Protein AF-A0AA38N1Z7-F1 (afdb_monomer_lite)

pLDDT: mean 72.63, std 15.83, range [33.62, 89.69]

Radius of gyration: 18.54 Å; chains: 1; bounding box: 32×26×54 Å

Organism: NCBI:txid2804957

Secondary structure (DSSP, 8-state):
----TT-S--B--STT--PBPPHHHHHHHH-SS-HHHHHHHHHHHHHHHHHHHHH-TTEEE-SSTT---EEE-GGG-SHHHHTT-------TTS---------

Foldseek 3Di:
DPPCPLALWDFDPDPPGRDTDDPVNLDVVLDDPDPVSVVVNVSSVLSVVVVVQVPALQKDADPDPPGRDIFGHPQRSDPVSVVPDDDPTDDPVDPPPDPDPDD

Sequence (103 aa):
KIRDEGGYCIRCMTEGCAIVAPDDFIHSVLGDDGKETTIALIRFQELVVDGFIASSSKLKFCPYPGCTNTISCPSAASHFVLSTLVPIASCGARGVLGSGSNK

Structure (mmCIF, N/CA/C/O backbone):
data_AF-A0AA38N1Z7-F1
#
_entry.id   AF-A0AA38N1Z7-F1
#
loop_
_atom_site.group_PDB
_atom_site.id
_atom_site.type_symbol
_atom_site.label_atom_id
_atom_site.label_alt_id
_atom_site.label_comp_id
_atom_site.label_asym_id
_atom_site.label_entity_id
_atom_site.label_seq_id
_atom_site.pdbx_PDB_ins_code
_atom_site.Cartn_x
_atom_site.Cartn_y
_atom_site.Cartn_z
_atom_site.occupancy
_atom_site.B_iso_or_equiv
_atom_site.auth_seq_id
_atom_site.auth_comp_id
_atom_site.auth_asym_id
_atom_site.auth_atom_id
_atom_site.pdbx_PDB_model_num
ATOM 1 N N . LYS A 1 1 ? -14.676 7.740 -15.978 1.00 35.84 1 LYS A N 1
ATOM 2 C CA . LYS A 1 1 ? -14.716 8.265 -14.589 1.00 35.84 1 LYS A CA 1
ATOM 3 C C . LYS A 1 1 ? -13.793 7.392 -13.747 1.00 35.84 1 LYS A C 1
ATOM 5 O O . LYS A 1 1 ? -14.229 6.347 -13.287 1.00 35.84 1 LYS A O 1
ATOM 10 N N . ILE A 1 2 ? -12.515 7.752 -13.652 1.00 35.84 2 ILE A N 1
ATOM 11 C CA . ILE A 1 2 ? -11.548 7.045 -12.802 1.00 35.84 2 ILE A CA 1
ATOM 12 C C . ILE A 1 2 ? -11.915 7.453 -11.368 1.00 35.84 2 ILE A C 1
ATOM 14 O O . ILE A 1 2 ? -11.860 8.632 -11.042 1.00 35.84 2 ILE A O 1
ATOM 18 N N . ARG A 1 3 ? -12.489 6.533 -10.579 1.00 43.16 3 ARG A N 1
ATOM 19 C CA . ARG A 1 3 ? -12.988 6.814 -9.211 1.00 43.16 3 ARG A CA 1
ATOM 20 C C . ARG A 1 3 ? -12.009 6.385 -8.113 1.00 43.16 3 ARG A C 1
ATOM 22 O O . ARG A 1 3 ? -12.270 6.692 -6.961 1.00 43.16 3 ARG A O 1
ATOM 29 N N . ASP A 1 4 ? -10.923 5.711 -8.482 1.00 50.34 4 ASP A N 1
ATOM 30 C CA . ASP A 1 4 ? -9.956 5.075 -7.576 1.00 50.34 4 ASP A CA 1
ATOM 31 C C . ASP A 1 4 ? -8.531 5.583 -7.859 1.00 50.34 4 ASP A C 1
ATOM 33 O O . ASP A 1 4 ? -7.596 4.804 -8.043 1.00 50.34 4 ASP A O 1
ATOM 37 N N . GLU A 1 5 ? -8.345 6.901 -7.962 1.00 48.78 5 GLU A N 1
ATOM 38 C CA . GLU A 1 5 ? -6.991 7.463 -7.934 1.00 48.78 5 GLU A CA 1
ATOM 39 C C . GLU A 1 5 ? -6.403 7.201 -6.536 1.00 48.78 5 GLU A C 1
ATOM 41 O O . GLU A 1 5 ? -6.827 7.807 -5.554 1.00 48.78 5 GLU A O 1
ATOM 46 N N . GLY A 1 6 ? -5.481 6.233 -6.440 1.00 57.56 6 GLY A N 1
ATOM 4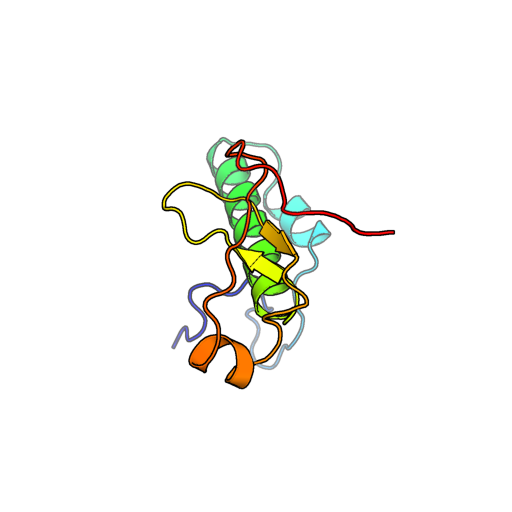7 C CA . GLY A 1 6 ? -4.796 5.855 -5.194 1.00 57.56 6 GLY A CA 1
ATOM 48 C C . GLY A 1 6 ? -5.060 4.436 -4.672 1.00 57.56 6 GLY A C 1
ATOM 49 O O . GLY A 1 6 ? -4.641 4.122 -3.562 1.00 57.56 6 GLY A O 1
ATOM 50 N N . GLY A 1 7 ? -5.744 3.569 -5.427 1.00 67.56 7 GLY A N 1
ATOM 51 C CA . GLY A 1 7 ? -5.911 2.162 -5.045 1.00 67.56 7 GLY A CA 1
ATOM 52 C C . GLY A 1 7 ? -4.634 1.329 -5.234 1.00 67.56 7 GLY A C 1
ATOM 53 O O . GLY A 1 7 ? -3.931 1.491 -6.226 1.00 67.56 7 GLY A O 1
ATOM 54 N N . TYR A 1 8 ? -4.371 0.390 -4.318 1.00 79.00 8 TYR A N 1
ATOM 55 C CA . TYR A 1 8 ? -3.290 -0.602 -4.449 1.00 79.00 8 TYR A CA 1
ATOM 56 C C . TYR A 1 8 ? -3.626 -1.745 -5.425 1.00 79.00 8 TYR A C 1
ATOM 58 O O . TYR A 1 8 ? -2.755 -2.524 -5.791 1.00 79.00 8 TYR A O 1
ATOM 66 N N . CYS A 1 9 ? -4.886 -1.858 -5.861 1.00 82.69 9 CYS A N 1
ATOM 67 C CA . CYS A 1 9 ? -5.340 -2.908 -6.773 1.00 82.69 9 CYS A CA 1
ATOM 68 C C . CYS A 1 9 ? -5.394 -2.413 -8.220 1.00 82.69 9 CYS A C 1
ATOM 70 O O . CYS A 1 9 ? -6.171 -1.511 -8.543 1.00 82.69 9 CYS A O 1
ATOM 72 N N . ILE A 1 10 ? -4.679 -3.092 -9.117 1.00 86.50 10 ILE A N 1
ATOM 73 C CA . ILE A 1 10 ? -4.789 -2.882 -10.564 1.00 86.50 10 ILE A CA 1
ATOM 74 C C . ILE A 1 10 ? -5.801 -3.891 -11.119 1.00 86.50 10 ILE A C 1
ATOM 76 O O . ILE A 1 10 ? -5.564 -5.097 -11.108 1.00 86.50 10 ILE A O 1
ATOM 80 N N . ARG A 1 11 ? -6.959 -3.408 -11.582 1.00 87.38 11 ARG A N 1
ATOM 81 C CA . ARG A 1 11 ? -7.995 -4.247 -12.211 1.00 87.38 11 ARG A CA 1
ATOM 82 C C . ARG A 1 11 ? -7.802 -4.316 -13.721 1.00 87.38 11 ARG A C 1
ATOM 84 O O . ARG A 1 11 ? -7.333 -3.360 -14.336 1.00 87.38 11 ARG A O 1
ATOM 91 N N . CYS A 1 12 ? -8.212 -5.433 -14.316 1.00 86.44 12 CYS A N 1
ATOM 92 C CA . CYS A 1 12 ? -8.268 -5.583 -15.764 1.00 86.44 12 CYS A CA 1
ATOM 93 C C . CYS A 1 12 ? -9.100 -4.450 -16.386 1.00 86.44 12 CYS A C 1
ATOM 95 O O . CYS A 1 12 ? -10.193 -4.139 -15.918 1.00 86.44 12 CYS A O 1
ATOM 97 N N . MET A 1 13 ? -8.585 -3.847 -17.458 1.00 86.88 13 MET A N 1
ATOM 98 C CA . MET A 1 13 ? -9.242 -2.727 -18.141 1.00 86.88 13 MET A CA 1
ATOM 99 C C . MET A 1 13 ? -10.350 -3.168 -19.113 1.00 86.88 13 MET A C 1
ATOM 101 O O . MET A 1 13 ? -11.006 -2.322 -19.714 1.00 86.88 13 MET A O 1
ATOM 105 N N . THR A 1 14 ? -10.564 -4.478 -19.281 1.00 88.12 14 THR A N 1
ATOM 106 C CA . THR A 1 14 ? -11.629 -5.016 -20.142 1.00 88.12 14 THR A CA 1
ATOM 107 C C . THR A 1 14 ? -12.989 -4.854 -19.465 1.00 88.12 14 THR A C 1
ATOM 109 O O . THR A 1 14 ? -13.138 -5.143 -18.276 1.00 88.12 14 THR A O 1
ATOM 112 N N . GLU A 1 15 ? -13.997 -4.419 -20.221 1.00 87.81 15 GLU A N 1
ATOM 113 C CA . GLU A 1 15 ? -15.358 -4.244 -19.712 1.00 87.81 15 GLU A CA 1
ATOM 114 C C . GLU A 1 15 ? -15.923 -5.563 -19.156 1.00 87.81 15 GLU A C 1
ATOM 116 O O . GLU A 1 15 ? -15.809 -6.620 -19.772 1.00 87.81 15 GLU A O 1
ATOM 121 N N . GLY A 1 16 ? -16.503 -5.511 -17.954 1.00 85.00 16 GLY A N 1
ATOM 122 C CA . GLY A 1 16 ? -17.063 -6.687 -17.279 1.00 85.00 16 GLY A CA 1
ATOM 123 C C . GLY A 1 16 ? -16.033 -7.637 -16.653 1.00 85.00 16 GLY A C 1
ATOM 124 O O . GLY A 1 16 ? -16.425 -8.621 -16.028 1.00 85.00 16 GLY A O 1
ATOM 125 N N . CYS A 1 17 ? -14.731 -7.352 -16.760 1.00 85.81 17 CYS A N 1
ATOM 126 C CA . CYS A 1 17 ? -13.689 -8.169 -16.148 1.00 85.81 17 CYS A CA 1
ATOM 127 C C . CYS A 1 17 ? -13.375 -7.698 -14.717 1.00 85.81 17 CYS A C 1
ATOM 129 O O . CYS A 1 17 ? -12.975 -6.557 -14.497 1.00 85.81 17 CYS A O 1
ATOM 131 N N . ALA A 1 18 ? -13.524 -8.591 -13.734 1.00 85.81 18 ALA A N 1
ATOM 132 C CA . ALA A 1 18 ? -13.222 -8.322 -12.321 1.00 85.81 18 ALA A CA 1
ATOM 133 C C . ALA A 1 18 ? -11.847 -8.858 -11.874 1.00 85.81 18 ALA A C 1
ATOM 135 O O . ALA A 1 18 ? -11.560 -8.905 -10.679 1.00 85.81 18 ALA A O 1
ATOM 136 N N . ILE A 1 19 ? -11.004 -9.285 -12.820 1.00 89.12 19 ILE A N 1
ATOM 137 C CA . ILE A 1 19 ? -9.683 -9.847 -12.519 1.00 89.12 19 ILE A CA 1
ATOM 138 C C . ILE A 1 19 ? -8.764 -8.741 -11.995 1.00 89.12 19 ILE A C 1
ATOM 140 O O . ILE A 1 19 ? -8.665 -7.664 -12.589 1.00 89.12 19 ILE A O 1
ATOM 144 N N . VAL A 1 20 ? -8.083 -9.029 -10.888 1.00 89.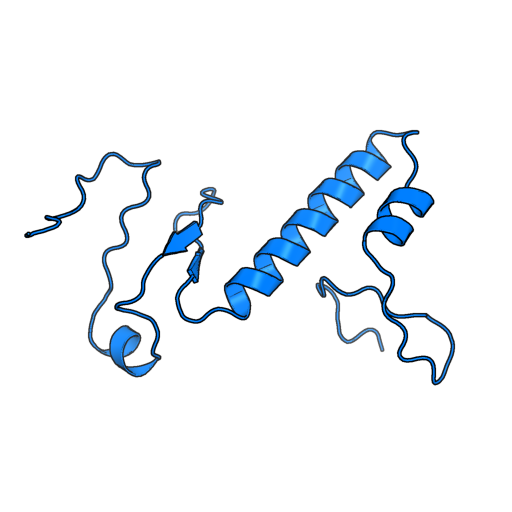38 20 VAL A N 1
ATOM 145 C CA . VAL A 1 20 ? -7.034 -8.184 -10.311 1.00 89.38 20 VAL A CA 1
ATOM 146 C C . VAL A 1 20 ? -5.683 -8.725 -10.764 1.00 89.38 20 VAL A C 1
ATOM 148 O O . VAL A 1 20 ? -5.463 -9.935 -10.749 1.00 89.38 20 VAL A O 1
ATOM 151 N N . ALA A 1 21 ? -4.799 -7.830 -11.194 1.00 88.75 21 ALA A N 1
ATOM 152 C CA . ALA A 1 21 ? -3.434 -8.169 -11.553 1.00 88.75 21 ALA A CA 1
ATOM 153 C C . ALA A 1 21 ? -2.670 -8.649 -10.304 1.00 88.75 21 ALA A C 1
ATOM 155 O O . ALA A 1 21 ? -2.625 -7.904 -9.323 1.00 88.75 21 ALA A O 1
ATOM 156 N N . PRO A 1 22 ? -2.089 -9.862 -10.317 1.00 89.69 22 PRO A N 1
ATOM 157 C CA . PRO A 1 22 ? -1.254 -10.326 -9.217 1.00 89.69 22 PRO A CA 1
ATOM 158 C C . PRO A 1 22 ? 0.082 -9.576 -9.193 1.00 89.69 22 PRO A C 1
ATOM 160 O O . PRO A 1 22 ? 0.557 -9.110 -10.230 1.00 89.69 22 PRO A O 1
ATOM 163 N N . ASP A 1 23 ? 0.714 -9.519 -8.025 1.00 87.62 23 ASP A N 1
ATOM 164 C CA . ASP A 1 23 ? 1.988 -8.821 -7.822 1.00 87.62 23 ASP A CA 1
ATOM 165 C C . ASP A 1 23 ? 3.068 -9.319 -8.794 1.00 87.62 23 ASP A C 1
ATOM 167 O O . ASP A 1 23 ? 3.723 -8.514 -9.453 1.00 87.62 23 ASP A O 1
ATOM 171 N N . ASP A 1 24 ? 3.179 -10.638 -8.991 1.00 89.12 24 ASP A N 1
ATOM 172 C CA . ASP A 1 24 ? 4.131 -11.239 -9.937 1.00 89.12 24 ASP A CA 1
ATOM 173 C C . ASP A 1 24 ? 3.944 -10.717 -11.370 1.00 89.12 24 ASP A C 1
ATOM 175 O O . ASP A 1 24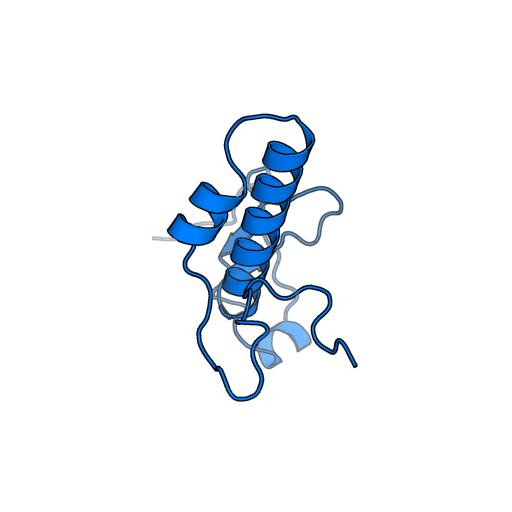 ? 4.915 -10.480 -12.091 1.00 89.12 24 ASP A O 1
ATOM 179 N N . PHE A 1 25 ? 2.693 -10.484 -11.784 1.00 89.19 25 PHE A N 1
ATOM 180 C CA . PHE A 1 25 ? 2.399 -9.908 -13.094 1.00 89.19 25 PHE A CA 1
ATOM 181 C C . PHE A 1 25 ? 2.881 -8.458 -13.169 1.00 89.19 25 PHE A C 1
ATOM 183 O O . PHE A 1 25 ? 3.510 -8.076 -14.152 1.00 89.19 25 PHE A O 1
ATOM 190 N N . ILE A 1 26 ? 2.654 -7.669 -12.120 1.00 87.50 26 ILE A N 1
ATOM 191 C CA . ILE A 1 26 ? 3.087 -6.268 -12.043 1.00 87.50 26 ILE A CA 1
ATOM 192 C C . ILE A 1 26 ? 4.617 -6.176 -12.110 1.00 87.50 26 ILE A C 1
ATOM 194 O O . ILE A 1 26 ? 5.146 -5.404 -12.910 1.00 87.50 26 ILE A O 1
ATOM 198 N N . HIS A 1 27 ? 5.325 -7.020 -11.356 1.00 86.56 27 HIS A N 1
ATOM 199 C CA . HIS A 1 27 ? 6.783 -7.126 -11.414 1.00 86.56 27 HIS A CA 1
ATOM 200 C C . HIS A 1 27 ? 7.280 -7.541 -12.806 1.00 86.56 27 HIS A C 1
ATOM 202 O O . HIS A 1 27 ? 8.232 -6.954 -13.316 1.00 86.56 27 HIS A O 1
ATOM 208 N N . SER A 1 28 ? 6.614 -8.503 -13.453 1.00 88.19 28 SER A N 1
ATOM 209 C CA . SER A 1 28 ? 7.001 -8.961 -14.794 1.00 88.19 28 SER A CA 1
ATOM 210 C C . SER A 1 28 ? 6.796 -7.904 -15.885 1.00 88.19 28 SER A C 1
ATOM 212 O O . SER A 1 28 ? 7.588 -7.830 -16.820 1.00 88.19 28 SER A O 1
ATOM 214 N N . VAL A 1 29 ? 5.754 -7.075 -15.765 1.00 87.19 29 VAL A N 1
ATOM 215 C CA . VAL A 1 29 ? 5.421 -6.027 -16.743 1.00 87.19 29 VAL A CA 1
ATOM 216 C C . VAL A 1 29 ? 6.321 -4.805 -16.582 1.00 87.19 29 VAL A C 1
ATOM 218 O O . VAL A 1 29 ? 6.654 -4.165 -17.576 1.00 87.19 29 VAL A O 1
ATOM 221 N N . LEU A 1 30 ? 6.709 -4.472 -15.348 1.00 83.62 30 LEU A N 1
ATOM 222 C CA . LEU A 1 30 ? 7.576 -3.325 -15.077 1.00 83.62 30 LEU A CA 1
ATOM 223 C C . LEU A 1 30 ? 9.036 -3.572 -15.485 1.00 83.62 30 LEU A C 1
ATOM 225 O O . LEU A 1 30 ? 9.724 -2.602 -15.781 1.00 83.62 30 LEU A O 1
ATOM 229 N N . GLY A 1 31 ? 9.494 -4.825 -15.577 1.00 76.62 31 GLY A N 1
ATOM 230 C CA . GLY A 1 31 ? 10.868 -5.146 -15.988 1.00 76.62 31 GLY A CA 1
ATOM 231 C C . GLY A 1 31 ? 11.943 -4.521 -15.080 1.00 76.62 31 GLY A C 1
ATOM 232 O O . GLY A 1 31 ? 11.634 -3.914 -14.056 1.00 76.62 31 GLY A O 1
ATOM 233 N N . ASP A 1 32 ? 13.219 -4.663 -15.454 1.00 72.00 32 ASP A N 1
ATOM 234 C CA . ASP A 1 32 ? 14.368 -4.178 -14.656 1.00 72.00 32 ASP A CA 1
ATOM 235 C C . ASP A 1 32 ? 15.080 -2.963 -15.296 1.00 72.00 32 ASP A C 1
ATOM 237 O O . ASP A 1 32 ? 16.129 -2.502 -14.852 1.00 72.00 32 ASP A O 1
ATOM 241 N N . ASP A 1 33 ? 14.505 -2.406 -16.365 1.00 64.31 33 ASP A N 1
ATOM 242 C CA . ASP A 1 33 ? 15.277 -1.626 -17.342 1.00 64.31 33 ASP A CA 1
ATOM 243 C C . ASP A 1 33 ? 15.233 -0.097 -17.143 1.00 64.31 33 ASP A C 1
ATOM 245 O O . ASP A 1 33 ? 15.444 0.668 -18.089 1.00 64.31 33 ASP A O 1
ATOM 249 N N . GLY A 1 34 ? 14.990 0.407 -15.926 1.00 78.00 34 GLY A N 1
ATOM 250 C CA . GLY A 1 34 ? 14.997 1.856 -15.719 1.00 78.00 34 GLY A CA 1
ATOM 251 C C . GLY A 1 34 ? 14.791 2.367 -14.296 1.00 78.00 34 GLY A C 1
ATOM 252 O O . GLY A 1 34 ? 14.176 1.749 -13.438 1.00 78.00 34 GLY A O 1
ATOM 253 N N . LYS A 1 35 ? 15.253 3.599 -14.053 1.00 79.94 35 LYS A N 1
ATOM 254 C CA . LYS A 1 35 ? 14.987 4.311 -12.789 1.00 79.94 35 LYS A CA 1
ATOM 255 C C . LYS A 1 35 ? 13.488 4.537 -12.567 1.00 79.94 35 LYS A C 1
ATOM 257 O O . LYS A 1 35 ? 13.027 4.529 -11.431 1.00 79.94 35 LYS A O 1
ATOM 262 N N . GLU A 1 36 ? 12.735 4.740 -13.645 1.00 81.94 36 GLU A N 1
ATOM 263 C CA . GLU A 1 36 ? 11.290 4.980 -13.590 1.00 81.94 36 GLU A CA 1
ATOM 264 C C . GLU A 1 36 ? 10.513 3.737 -13.143 1.00 81.94 36 GLU A C 1
ATOM 266 O O . GLU A 1 36 ? 9.577 3.859 -12.354 1.00 81.94 36 GLU A O 1
ATOM 271 N N . THR A 1 37 ? 10.934 2.541 -13.563 1.00 83.50 37 THR A N 1
ATOM 272 C CA . THR A 1 37 ? 10.292 1.278 -13.170 1.00 83.50 37 THR A CA 1
ATOM 273 C C . THR A 1 37 ? 10.577 0.953 -11.709 1.00 83.50 37 THR A C 1
ATOM 275 O O . THR A 1 37 ? 9.658 0.587 -10.978 1.00 83.50 37 THR A O 1
ATOM 278 N N . THR A 1 38 ? 11.795 1.219 -11.223 1.00 83.81 38 THR A N 1
ATOM 279 C CA . THR A 1 38 ? 12.107 1.136 -9.786 1.00 83.81 38 THR A CA 1
ATOM 280 C C . THR A 1 38 ? 11.240 2.088 -8.956 1.00 83.81 38 THR A C 1
ATOM 282 O O . THR A 1 38 ? 10.688 1.684 -7.935 1.00 83.81 38 THR A O 1
ATOM 285 N N . ILE A 1 39 ? 11.077 3.345 -9.390 1.00 86.44 39 ILE A N 1
ATOM 286 C CA . ILE A 1 39 ? 10.226 4.327 -8.693 1.00 86.44 39 ILE A CA 1
ATOM 287 C C . ILE A 1 39 ? 8.764 3.862 -8.675 1.00 86.44 39 ILE A C 1
ATOM 289 O O . ILE A 1 39 ? 8.108 3.943 -7.636 1.00 86.44 39 ILE A O 1
ATOM 293 N N . ALA A 1 40 ? 8.259 3.345 -9.796 1.00 85.44 40 ALA A N 1
ATOM 294 C CA . ALA A 1 40 ? 6.901 2.822 -9.890 1.00 85.44 40 ALA A CA 1
ATOM 295 C C . ALA A 1 40 ? 6.676 1.620 -8.957 1.00 85.44 40 ALA A C 1
ATOM 297 O O . ALA A 1 40 ? 5.647 1.562 -8.284 1.00 85.44 40 ALA A O 1
ATOM 298 N N . LEU A 1 41 ? 7.645 0.704 -8.857 1.00 86.00 41 LEU A N 1
ATOM 299 C CA . LEU A 1 41 ? 7.590 -0.442 -7.945 1.00 86.00 41 LEU A CA 1
ATOM 300 C C . LEU A 1 41 ? 7.601 -0.021 -6.473 1.00 86.00 41 LEU A C 1
ATOM 302 O O . LEU A 1 41 ? 6.778 -0.506 -5.698 1.00 86.00 41 LEU A O 1
ATOM 306 N N . ILE A 1 42 ? 8.476 0.917 -6.094 1.00 87.38 42 ILE A N 1
ATOM 307 C CA . ILE A 1 42 ? 8.501 1.471 -4.732 1.00 87.38 42 ILE A CA 1
ATOM 308 C C . ILE A 1 42 ? 7.139 2.084 -4.407 1.00 87.38 42 ILE A C 1
ATOM 310 O O . ILE A 1 42 ? 6.557 1.800 -3.361 1.00 87.38 42 IL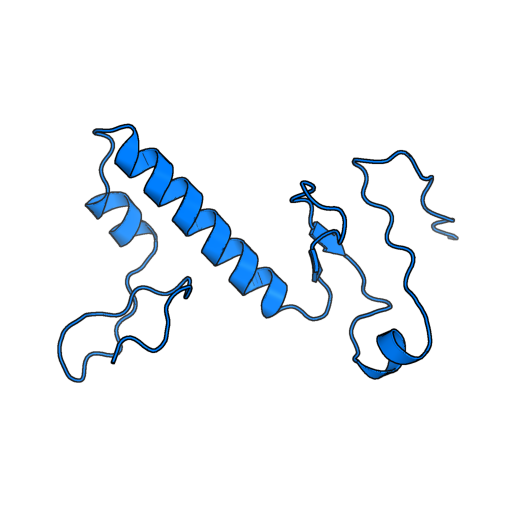E A O 1
ATOM 314 N N . ARG A 1 43 ? 6.586 2.872 -5.334 1.00 86.31 43 ARG A N 1
ATOM 315 C CA . A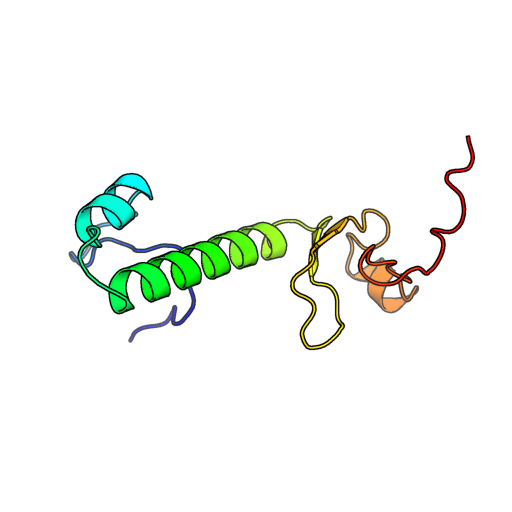RG A 1 43 ? 5.291 3.520 -5.134 1.00 86.31 43 ARG A CA 1
ATOM 316 C C . ARG A 1 43 ? 4.140 2.518 -5.035 1.00 86.31 43 ARG A C 1
ATOM 318 O O . ARG A 1 43 ? 3.235 2.714 -4.229 1.00 86.31 43 ARG A O 1
ATOM 325 N N . PHE A 1 44 ? 4.166 1.452 -5.831 1.00 87.38 44 PHE A N 1
ATOM 326 C CA . PHE A 1 44 ? 3.192 0.365 -5.735 1.00 87.38 44 PHE A CA 1
ATOM 327 C C . PHE A 1 44 ? 3.244 -0.295 -4.353 1.00 87.38 44 PHE A C 1
ATOM 329 O O . PHE A 1 44 ? 2.211 -0.446 -3.701 1.00 87.38 44 PHE A O 1
ATOM 336 N N . GLN A 1 45 ? 4.446 -0.598 -3.862 1.00 87.69 45 GLN A N 1
ATOM 337 C CA . GLN A 1 45 ? 4.632 -1.207 -2.550 1.00 87.69 45 GLN A CA 1
ATOM 338 C C . GLN A 1 45 ? 4.149 -0.298 -1.409 1.00 87.69 45 GLN A C 1
ATOM 340 O O . GLN A 1 45 ? 3.510 -0.783 -0.475 1.00 87.69 45 GLN A O 1
ATOM 345 N N . GLU A 1 46 ? 4.382 1.015 -1.498 1.00 86.94 46 GLU A N 1
ATOM 346 C CA . GLU A 1 46 ? 3.829 1.994 -0.552 1.00 86.94 46 GLU A CA 1
ATOM 347 C C . GLU A 1 46 ? 2.297 1.927 -0.496 1.00 86.94 46 GLU A C 1
ATOM 349 O O . GLU A 1 46 ? 1.726 1.826 0.587 1.00 86.94 46 GLU A O 1
ATOM 354 N N . LEU A 1 47 ? 1.622 1.903 -1.651 1.00 86.88 47 LEU A N 1
ATOM 355 C CA . LEU A 1 47 ? 0.158 1.829 -1.714 1.00 86.88 47 LEU A CA 1
ATOM 356 C C . LEU A 1 47 ? -0.388 0.519 -1.127 1.00 86.88 47 LEU A C 1
ATOM 358 O O . LEU A 1 47 ? -1.415 0.531 -0.445 1.00 86.88 47 LEU A O 1
ATOM 362 N N . VAL A 1 48 ? 0.288 -0.610 -1.368 1.00 87.62 48 VAL A N 1
ATOM 363 C CA . VAL A 1 48 ? -0.085 -1.914 -0.791 1.00 87.62 48 VAL A CA 1
ATOM 364 C C . VAL A 1 48 ? 0.006 -1.875 0.735 1.00 87.62 48 VAL A C 1
ATOM 366 O O . VAL A 1 48 ? -0.920 -2.303 1.429 1.00 87.62 48 VAL A O 1
ATOM 369 N N . VAL A 1 49 ? 1.097 -1.321 1.268 1.00 86.62 49 VAL A N 1
ATOM 370 C CA . VAL A 1 49 ? 1.303 -1.173 2.714 1.00 86.62 49 VAL A CA 1
ATOM 371 C C . VAL A 1 49 ? 0.257 -0.233 3.322 1.00 86.62 49 VAL A C 1
ATOM 373 O O . VAL A 1 49 ? -0.356 -0.583 4.335 1.00 86.62 49 VAL A O 1
ATOM 376 N N . ASP A 1 50 ? -0.017 0.903 2.677 1.00 84.69 50 ASP A N 1
ATOM 377 C CA . ASP A 1 50 ? -1.059 1.850 3.085 1.00 84.69 50 ASP A CA 1
ATOM 378 C C . ASP A 1 50 ? -2.436 1.174 3.160 1.00 84.69 50 ASP A C 1
ATOM 380 O O . ASP A 1 50 ? -3.148 1.305 4.161 1.00 84.69 50 ASP A O 1
ATOM 384 N N . GLY A 1 51 ? -2.794 0.396 2.132 1.00 84.25 51 GLY A N 1
ATOM 385 C CA . GLY A 1 51 ? -4.040 -0.367 2.080 1.00 84.25 51 GLY A CA 1
ATOM 386 C C . GLY A 1 51 ? -4.145 -1.402 3.201 1.00 84.25 51 GLY A C 1
ATOM 387 O O . GLY A 1 51 ? -5.183 -1.507 3.864 1.00 84.25 51 GLY A O 1
ATOM 388 N N . PHE A 1 52 ? -3.056 -2.124 3.473 1.00 85.69 52 PHE A N 1
ATOM 389 C CA . PHE A 1 52 ? -3.002 -3.102 4.556 1.00 85.69 52 PHE A CA 1
ATOM 390 C C . PHE A 1 52 ? -3.224 -2.446 5.926 1.00 85.69 52 PHE A C 1
ATOM 392 O O . PHE A 1 52 ? -4.071 -2.895 6.703 1.00 85.69 52 PHE A O 1
ATOM 399 N N . ILE A 1 53 ? -2.528 -1.347 6.214 1.00 84.00 53 ILE A N 1
ATOM 400 C CA . ILE A 1 53 ? -2.650 -0.633 7.493 1.00 84.00 53 ILE A CA 1
ATOM 401 C C . ILE A 1 53 ? -4.033 -0.009 7.643 1.00 84.00 53 ILE A C 1
ATOM 403 O O . ILE A 1 53 ? -4.624 -0.103 8.716 1.00 84.00 53 ILE A O 1
ATOM 407 N N . ALA A 1 54 ? -4.587 0.572 6.578 1.00 81.25 54 ALA A N 1
ATOM 408 C CA . ALA A 1 54 ? -5.935 1.130 6.595 1.00 81.25 54 ALA A CA 1
ATOM 409 C C . ALA A 1 54 ? -7.006 0.068 6.903 1.00 81.25 54 ALA A C 1
ATOM 411 O O . ALA A 1 54 ? -7.975 0.363 7.606 1.00 81.25 54 ALA A O 1
ATOM 412 N N . SER A 1 55 ? -6.819 -1.169 6.427 1.00 82.44 55 SER A N 1
ATOM 413 C CA . SER A 1 55 ? -7.733 -2.289 6.694 1.00 82.44 55 SER A CA 1
ATOM 414 C C . SER A 1 55 ? -7.620 -2.863 8.116 1.00 82.44 55 SER A C 1
ATOM 416 O O . SER A 1 55 ? -8.561 -3.483 8.614 1.00 82.44 55 SER A O 1
ATOM 418 N N . SER A 1 56 ? -6.492 -2.641 8.799 1.00 82.56 56 SER A N 1
ATOM 419 C CA . SER A 1 56 ? -6.229 -3.169 10.136 1.00 82.56 56 SER A CA 1
ATOM 420 C C . SER A 1 56 ? -6.540 -2.133 11.214 1.00 82.56 56 SER A C 1
ATOM 422 O O . SER A 1 56 ? -5.892 -1.097 11.327 1.00 82.56 56 SER A O 1
ATOM 424 N N . SER A 1 57 ? -7.491 -2.430 12.100 1.00 76.50 57 SER A N 1
ATOM 425 C CA . SER A 1 57 ? -7.815 -1.537 13.224 1.00 76.50 57 SER A CA 1
ATOM 426 C C . SER A 1 57 ? -6.688 -1.409 14.255 1.00 76.50 57 SER A C 1
ATOM 428 O O . SER A 1 57 ? -6.654 -0.442 15.012 1.00 76.50 57 SER A O 1
ATOM 430 N N . LYS A 1 58 ? -5.758 -2.370 14.285 1.00 77.81 58 LYS A N 1
ATOM 431 C CA . LYS A 1 58 ? -4.665 -2.449 15.266 1.00 77.81 58 LYS A CA 1
ATOM 432 C C . LYS A 1 58 ? -3.391 -1.741 14.810 1.00 77.81 58 LYS A C 1
ATOM 434 O O . LYS A 1 58 ? -2.517 -1.501 15.640 1.00 77.81 58 LYS A O 1
ATOM 439 N N . LEU A 1 59 ? -3.268 -1.444 13.518 1.00 80.44 59 LEU A N 1
ATOM 440 C CA . LEU A 1 59 ? -2.098 -0.792 12.938 1.00 80.44 59 LEU A CA 1
ATOM 441 C C . LEU A 1 59 ? -2.459 0.625 12.519 1.00 80.44 59 LEU A C 1
ATOM 443 O O . LEU A 1 59 ? -3.531 0.878 11.977 1.00 80.44 59 LEU A O 1
ATOM 447 N N . LYS A 1 60 ? -1.553 1.561 12.779 1.00 80.56 60 LYS A N 1
ATOM 448 C CA . LYS A 1 60 ? -1.664 2.948 12.323 1.00 80.56 60 LYS A CA 1
ATOM 449 C C . LYS A 1 60 ? -0.295 3.451 11.887 1.00 80.56 60 LYS A C 1
ATOM 451 O O . LYS A 1 60 ? 0.729 2.956 12.358 1.00 80.56 60 LYS A O 1
ATOM 456 N N . PHE A 1 61 ? -0.282 4.447 11.010 1.00 82.00 61 PHE A N 1
ATOM 457 C CA . PHE A 1 61 ? 0.934 5.200 10.717 1.00 82.00 61 PHE A CA 1
ATOM 458 C C . PHE A 1 61 ? 1.292 6.136 11.867 1.00 82.00 61 PHE A C 1
ATOM 460 O O . PHE A 1 61 ? 0.417 6.622 12.590 1.00 82.00 61 PHE A O 1
ATOM 467 N N . CYS A 1 62 ? 2.589 6.397 12.030 1.00 82.06 62 CYS A N 1
ATOM 468 C CA . CYS A 1 62 ? 3.058 7.435 12.933 1.00 82.06 62 CYS A CA 1
ATOM 469 C C . CYS A 1 62 ? 2.526 8.808 12.470 1.00 82.06 62 CYS A C 1
ATOM 471 O O . CYS A 1 62 ? 2.708 9.163 11.309 1.00 82.06 62 CYS A O 1
ATOM 473 N N . PRO A 1 63 ? 1.910 9.619 13.351 1.00 78.50 63 PRO A N 1
ATOM 474 C CA . PRO A 1 63 ? 1.376 10.933 12.977 1.00 78.50 63 PRO A CA 1
ATOM 475 C C . PRO A 1 63 ? 2.460 11.989 12.695 1.00 78.50 63 PRO A C 1
ATOM 477 O O . PRO A 1 63 ? 2.136 13.117 12.330 1.00 78.50 63 PRO A O 1
ATOM 480 N N . TYR A 1 64 ? 3.741 11.670 12.906 1.00 77.62 64 TYR A N 1
ATOM 481 C CA . TYR A 1 64 ? 4.832 12.615 12.688 1.00 77.62 64 TYR A CA 1
ATOM 482 C C . TYR A 1 64 ? 5.114 12.793 11.186 1.00 77.62 64 TYR A C 1
ATOM 484 O O . TYR A 1 64 ? 5.380 11.799 10.504 1.00 77.62 64 TYR A O 1
ATOM 492 N N . PRO A 1 65 ? 5.126 14.035 10.664 1.00 74.44 65 PRO A N 1
ATOM 493 C CA . PRO A 1 65 ? 5.416 14.282 9.256 1.00 74.44 65 PRO A CA 1
ATOM 494 C C . PRO A 1 65 ? 6.834 13.808 8.917 1.00 74.44 65 PRO A C 1
ATOM 496 O O . PRO A 1 65 ? 7.805 14.234 9.534 1.00 74.44 65 PRO A O 1
ATOM 499 N N . GLY A 1 66 ? 6.953 12.907 7.941 1.00 74.06 66 GLY A N 1
ATOM 500 C CA . GLY A 1 66 ? 8.233 12.328 7.518 1.00 74.06 66 GLY A CA 1
ATOM 501 C C . GLY A 1 66 ? 8.642 11.042 8.245 1.00 74.06 66 GLY A C 1
ATOM 502 O O . GLY A 1 66 ? 9.681 10.478 7.916 1.00 74.06 66 GLY A O 1
ATOM 503 N N . CYS A 1 67 ? 7.844 10.539 9.196 1.00 78.25 67 CYS A N 1
ATOM 504 C CA . CYS A 1 67 ? 8.022 9.188 9.727 1.00 78.25 67 CYS A CA 1
ATOM 505 C C . CYS A 1 67 ? 7.088 8.211 9.001 1.00 78.25 67 CYS A C 1
ATOM 507 O O . CYS A 1 67 ? 5.872 8.328 9.100 1.00 78.25 67 CYS A O 1
ATOM 509 N N . THR A 1 68 ? 7.655 7.218 8.317 1.00 78.38 68 THR A N 1
ATOM 510 C CA . THR A 1 68 ? 6.912 6.154 7.614 1.00 78.38 68 THR A CA 1
ATOM 511 C C . THR A 1 68 ? 6.723 4.894 8.462 1.00 78.38 68 THR A C 1
ATOM 513 O O . THR A 1 68 ? 6.208 3.885 7.985 1.00 78.38 68 THR A O 1
ATOM 516 N N . ASN A 1 69 ? 7.121 4.931 9.739 1.00 80.00 69 ASN A N 1
ATOM 517 C CA . ASN A 1 69 ? 6.995 3.775 10.618 1.00 80.00 69 ASN A CA 1
ATOM 518 C C . ASN A 1 69 ? 5.539 3.529 11.014 1.00 80.00 69 ASN A C 1
ATOM 520 O O . ASN A 1 69 ? 4.766 4.452 11.296 1.00 80.00 69 ASN A O 1
ATOM 524 N N . THR A 1 70 ? 5.206 2.250 11.114 1.00 80.56 70 THR A N 1
ATOM 525 C CA . THR A 1 70 ? 3.916 1.774 11.594 1.00 80.56 70 THR A CA 1
ATOM 526 C C . THR A 1 70 ? 3.995 1.467 13.079 1.00 80.56 70 THR A C 1
ATOM 528 O O . THR A 1 70 ? 5.022 1.043 13.610 1.00 80.56 70 THR A O 1
ATOM 531 N N . ILE A 1 71 ? 2.894 1.719 13.773 1.00 79.69 71 ILE A N 1
ATOM 532 C CA . ILE A 1 71 ? 2.748 1.454 15.199 1.00 79.69 71 ILE A CA 1
ATOM 533 C C . ILE A 1 71 ? 1.634 0.432 15.404 1.00 79.69 71 ILE A C 1
ATOM 535 O O . ILE A 1 71 ? 0.572 0.505 14.781 1.00 79.69 71 ILE A O 1
ATOM 539 N N . SER A 1 72 ? 1.872 -0.512 16.311 1.00 76.44 72 SER A N 1
ATOM 540 C CA . SER A 1 72 ? 0.827 -1.395 16.819 1.00 76.44 72 SER A CA 1
ATOM 541 C C . SER A 1 72 ? 0.151 -0.705 17.998 1.00 76.44 72 SER A C 1
ATOM 543 O O . SER A 1 72 ? 0.778 -0.476 19.031 1.00 76.44 72 SER A O 1
ATOM 545 N N . CYS A 1 73 ? -1.120 -0.336 17.841 1.00 71.12 73 CYS A N 1
ATOM 546 C CA . CYS A 1 73 ? -1.908 0.300 18.891 1.00 71.12 73 CYS A CA 1
ATOM 547 C C . CYS A 1 73 ? -3.195 -0.498 19.154 1.00 71.12 73 CYS A C 1
ATOM 549 O O . CYS A 1 73 ? -4.284 -0.079 18.757 1.00 71.12 73 CYS A O 1
ATOM 551 N N . PRO A 1 74 ? -3.108 -1.651 19.847 1.00 67.06 74 PRO A N 1
ATOM 552 C CA . PRO A 1 74 ? -4.289 -2.448 20.179 1.00 67.06 74 PRO A CA 1
ATOM 553 C C . PRO A 1 74 ? -5.271 -1.695 21.091 1.00 67.06 74 PRO A C 1
ATOM 555 O O . PRO A 1 74 ? -6.470 -1.950 21.034 1.00 67.06 74 PRO A O 1
ATOM 558 N N . SER A 1 75 ? -4.779 -0.735 21.884 1.00 60.06 75 SER A N 1
ATOM 559 C CA . SER A 1 75 ? -5.594 0.092 22.785 1.00 60.06 75 SER A CA 1
ATOM 560 C C . SER A 1 75 ? -6.474 1.113 22.043 1.00 60.06 75 SER A C 1
ATOM 562 O O . SER A 1 75 ? -7.533 1.477 22.533 1.00 60.06 75 SER A O 1
ATOM 564 N N . ALA A 1 76 ? -6.100 1.531 20.826 1.00 59.81 76 ALA A N 1
ATOM 565 C CA . ALA A 1 76 ? -6.822 2.539 20.039 1.00 59.81 76 ALA A CA 1
ATOM 566 C C . ALA A 1 76 ? -7.628 1.950 18.867 1.00 59.81 76 ALA A C 1
ATOM 568 O O . ALA A 1 76 ? -7.961 2.655 17.915 1.00 59.81 76 ALA A O 1
ATOM 569 N N . ALA A 1 77 ? -7.938 0.652 18.919 1.00 61.25 77 ALA A N 1
ATOM 570 C CA . ALA A 1 77 ? -8.552 -0.072 17.807 1.00 61.25 77 ALA A CA 1
ATOM 571 C C . ALA A 1 77 ? -10.022 0.305 17.525 1.00 61.25 77 ALA A C 1
ATOM 573 O O . ALA A 1 77 ? -10.579 -0.131 16.519 1.00 61.25 77 ALA A O 1
ATOM 574 N N . SER A 1 78 ? -10.666 1.103 18.386 1.00 60.31 78 SER A N 1
ATOM 575 C CA . SER A 1 78 ? -12.056 1.537 18.205 1.00 60.31 78 SER A CA 1
ATOM 576 C C . SER A 1 78 ? -12.196 3.061 18.235 1.00 60.31 78 SER A C 1
ATOM 578 O O . SER A 1 78 ? -11.516 3.755 18.993 1.00 60.31 78 SER A O 1
ATOM 580 N N . HIS A 1 79 ? -13.120 3.581 17.422 1.00 59.47 79 HIS A N 1
ATOM 581 C CA . HIS A 1 79 ? -13.405 5.016 17.297 1.00 59.47 79 HIS A CA 1
ATOM 582 C C . HIS A 1 79 ? -13.793 5.667 18.639 1.00 59.47 79 HIS A C 1
ATOM 584 O O . HIS A 1 79 ? -13.444 6.814 18.895 1.00 59.47 79 HIS A O 1
ATOM 590 N N . PHE A 1 80 ? -14.446 4.908 19.526 1.00 58.00 80 PHE A N 1
ATOM 591 C CA . PHE A 1 80 ? -14.828 5.354 20.868 1.00 58.00 80 PHE A CA 1
ATOM 592 C C . PHE A 1 80 ? -13.623 5.590 21.791 1.00 58.00 80 PHE A C 1
ATOM 594 O O . PHE A 1 80 ? -13.655 6.462 22.654 1.00 58.00 80 PHE A O 1
ATOM 601 N N . VAL A 1 81 ? -12.524 4.852 21.619 1.00 59.41 81 VAL A N 1
ATOM 602 C CA . VAL A 1 81 ? -11.325 5.085 22.435 1.00 59.41 81 VAL A CA 1
ATOM 603 C C . VAL A 1 81 ? -10.586 6.338 21.962 1.00 59.41 81 VAL A C 1
ATOM 605 O O . VAL A 1 81 ? -10.145 7.116 22.799 1.00 59.41 81 VAL A O 1
ATOM 608 N N . LEU A 1 82 ? -10.549 6.604 20.652 1.00 59.94 82 LEU A N 1
ATOM 609 C CA . LEU A 1 82 ? -9.916 7.801 20.074 1.00 59.94 82 LEU A CA 1
ATOM 610 C C . LEU A 1 82 ? -10.609 9.119 20.456 1.00 59.94 82 LEU A C 1
ATOM 612 O O . LEU A 1 82 ? -9.957 10.159 20.481 1.00 59.94 82 LEU A O 1
ATOM 616 N N . SER A 1 83 ? -11.909 9.090 20.770 1.00 61.78 83 SER A N 1
ATOM 617 C CA . SER A 1 83 ? -12.640 10.267 21.262 1.00 61.78 83 SER A CA 1
ATOM 618 C C . SER A 1 83 ? -12.415 10.557 22.748 1.00 61.78 83 SER A C 1
ATOM 620 O O . SER A 1 83 ? -12.749 11.646 23.207 1.00 61.78 83 SER A O 1
ATOM 622 N N . THR A 1 84 ? -11.879 9.594 23.504 1.00 63.06 84 THR A N 1
ATOM 623 C CA . THR A 1 84 ? -11.876 9.630 24.979 1.00 63.06 84 THR A CA 1
ATOM 624 C C . THR A 1 84 ? -10.468 9.542 25.575 1.00 63.06 84 THR A C 1
ATOM 626 O O . THR A 1 84 ? -10.227 10.036 26.673 1.00 63.06 84 THR A O 1
ATOM 629 N N . LEU A 1 85 ? -9.520 8.948 24.850 1.00 62.91 85 LEU A N 1
ATOM 630 C CA . LEU A 1 85 ? -8.115 8.813 25.217 1.00 62.91 85 LEU A CA 1
ATOM 631 C C . LEU A 1 85 ? -7.255 9.147 23.998 1.00 62.91 85 LEU A C 1
ATOM 633 O O . LEU A 1 85 ? -7.433 8.554 22.938 1.00 62.91 85 LEU A O 1
ATOM 637 N N . VAL A 1 86 ? -6.291 10.056 24.157 1.00 63.59 86 VAL A N 1
ATOM 638 C CA . VAL A 1 86 ? -5.247 10.284 23.149 1.00 63.59 86 VAL A CA 1
ATOM 639 C C . VAL A 1 86 ? -4.167 9.227 23.380 1.00 63.59 86 VAL A C 1
ATOM 641 O O . VAL A 1 86 ? -3.428 9.330 24.363 1.00 63.59 86 VAL A O 1
ATOM 644 N N . PRO A 1 87 ? -4.061 8.183 22.541 1.00 61.69 87 PRO A N 1
ATOM 645 C CA . PRO A 1 87 ? -3.057 7.154 22.739 1.00 61.69 87 PRO A CA 1
ATOM 646 C C . PRO A 1 87 ? -1.690 7.775 22.463 1.00 61.69 87 PRO A C 1
ATOM 648 O O . PRO A 1 87 ? -1.417 8.233 21.352 1.00 61.69 87 PRO A O 1
ATOM 651 N N . ILE A 1 88 ? -0.815 7.790 23.467 1.00 63.31 88 ILE A N 1
ATOM 652 C CA . ILE A 1 88 ? 0.578 8.175 23.257 1.00 63.31 88 ILE A CA 1
ATOM 653 C C . ILE A 1 88 ? 1.261 6.990 22.580 1.00 63.31 88 ILE A C 1
ATOM 655 O O . ILE A 1 88 ? 1.560 5.979 23.212 1.00 63.31 88 ILE A O 1
ATOM 659 N N . ALA A 1 89 ? 1.478 7.101 21.276 1.00 61.72 89 ALA A N 1
ATOM 660 C CA . ALA A 1 89 ? 2.231 6.113 20.529 1.00 61.72 89 ALA A CA 1
ATOM 661 C C . ALA A 1 89 ? 3.729 6.432 20.587 1.00 61.72 89 ALA A C 1
ATOM 663 O O . ALA A 1 89 ? 4.157 7.505 20.158 1.00 61.72 89 ALA A O 1
ATOM 664 N N . SER A 1 90 ? 4.530 5.489 21.091 1.00 61.44 90 SER A N 1
ATOM 665 C CA . SER A 1 90 ? 5.988 5.567 20.988 1.00 61.44 90 SER A CA 1
ATOM 666 C C . SER A 1 90 ? 6.440 4.894 19.694 1.00 61.44 90 SER A C 1
ATOM 668 O O . SER A 1 90 ? 6.233 3.700 19.489 1.00 61.44 90 SER A O 1
ATOM 670 N N . CYS A 1 91 ? 7.021 5.679 18.793 1.00 66.19 91 CYS A N 1
ATOM 671 C CA . CYS A 1 91 ? 7.707 5.172 17.613 1.00 66.19 91 CYS A CA 1
ATOM 672 C C . CYS A 1 91 ? 9.176 4.959 17.984 1.00 66.19 91 CYS A C 1
ATOM 674 O O . CYS A 1 91 ? 9.811 5.912 18.423 1.00 66.19 91 CYS A O 1
ATOM 676 N N . GLY A 1 92 ? 9.738 3.764 17.762 1.00 60.66 92 GLY A N 1
ATOM 677 C CA . GLY A 1 92 ? 11.140 3.450 18.091 1.00 60.66 92 GLY A CA 1
ATOM 678 C C . GLY A 1 92 ? 12.188 4.341 17.401 1.00 60.66 92 GLY A C 1
ATOM 679 O O . GLY A 1 92 ? 13.335 4.371 17.832 1.00 60.66 92 GLY A O 1
ATOM 6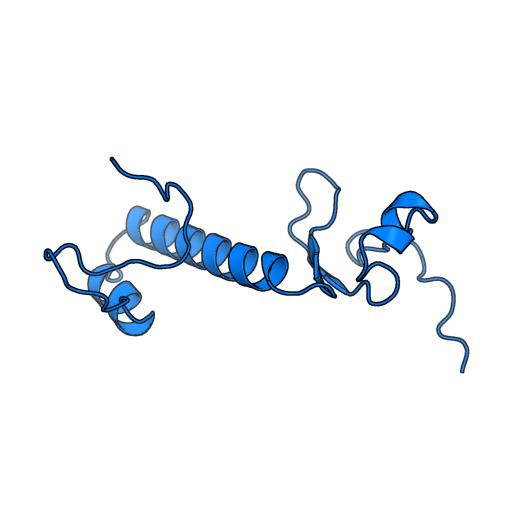80 N N . ALA A 1 93 ? 11.798 5.123 16.385 1.00 58.31 93 ALA A N 1
ATOM 681 C CA . ALA A 1 93 ? 12.638 6.174 15.800 1.00 58.31 93 ALA A CA 1
ATOM 682 C C . ALA A 1 93 ? 12.834 7.397 16.723 1.00 58.31 93 ALA A C 1
ATOM 684 O O . ALA A 1 93 ? 13.699 8.233 16.476 1.00 58.31 93 ALA A O 1
ATOM 685 N N . ARG A 1 94 ? 12.054 7.507 17.803 1.00 51.25 94 ARG A N 1
ATOM 686 C CA . ARG A 1 94 ? 12.269 8.436 18.912 1.00 51.25 94 ARG A CA 1
ATOM 687 C C . ARG A 1 94 ? 12.413 7.631 20.197 1.00 51.25 94 ARG A C 1
ATOM 689 O O . ARG A 1 94 ? 11.512 6.895 20.577 1.00 51.25 94 ARG A O 1
ATOM 696 N N . GLY A 1 95 ? 13.525 7.825 20.901 1.00 47.53 95 GLY A N 1
ATOM 697 C CA . GLY A 1 95 ? 13.794 7.252 22.222 1.00 47.53 95 GLY A CA 1
ATOM 698 C C . GLY A 1 95 ? 12.892 7.798 23.335 1.00 47.53 95 GLY A C 1
ATOM 699 O O . GLY A 1 95 ? 13.389 8.333 24.319 1.00 47.53 95 GLY A O 1
ATOM 700 N N . VAL A 1 96 ? 11.571 7.673 23.203 1.00 47.88 96 VAL A N 1
ATOM 701 C CA . VAL A 1 96 ? 10.656 7.780 24.339 1.00 47.88 96 VAL A CA 1
ATOM 702 C C . VAL A 1 96 ? 10.454 6.363 24.850 1.00 47.88 96 VAL A C 1
ATOM 704 O O . VAL A 1 96 ? 9.768 5.559 24.215 1.00 47.88 96 VAL A O 1
ATOM 707 N N . LEU A 1 97 ? 11.116 6.059 25.969 1.00 44.94 97 LEU A N 1
ATOM 708 C CA . LEU A 1 97 ? 11.007 4.796 26.696 1.00 44.94 97 LEU A CA 1
ATOM 709 C C . LEU A 1 97 ? 9.533 4.390 26.763 1.00 44.94 97 LEU A C 1
ATOM 711 O O . LEU A 1 97 ? 8.718 5.103 27.352 1.00 44.94 97 LEU A O 1
ATOM 715 N N . GLY A 1 98 ? 9.189 3.277 26.112 1.00 45.22 98 GLY A N 1
ATOM 716 C CA . GLY A 1 98 ? 7.866 2.684 26.241 1.00 45.22 98 GLY A CA 1
ATOM 717 C C . GLY A 1 98 ? 7.568 2.520 27.725 1.00 45.22 98 GLY A C 1
ATOM 718 O O . GLY A 1 98 ? 8.349 1.905 28.452 1.00 45.22 98 GLY A O 1
ATOM 719 N N . SER A 1 99 ? 6.483 3.135 28.190 1.00 44.06 99 SER A N 1
ATOM 720 C CA . SER A 1 99 ? 6.023 2.948 29.558 1.00 44.06 99 SER A CA 1
ATOM 721 C C . SER A 1 99 ? 5.649 1.476 29.726 1.00 44.06 99 SER A C 1
ATOM 723 O O . SER A 1 99 ? 4.650 1.024 29.178 1.00 44.06 99 SER A O 1
ATOM 725 N N . GLY A 1 100 ? 6.531 0.743 30.407 1.00 41.03 100 GLY A N 1
ATOM 726 C CA . GLY A 1 100 ? 6.303 -0.519 31.103 1.00 41.03 100 GLY A CA 1
ATOM 727 C C . GLY A 1 100 ? 5.454 -1.576 30.400 1.00 41.03 100 GLY A C 1
ATOM 728 O O . GLY A 1 100 ? 4.244 -1.637 30.606 1.00 41.03 100 GLY A O 1
ATOM 729 N N . SER A 1 101 ? 6.117 -2.545 29.764 1.00 37.28 101 SER A N 1
ATOM 730 C CA . SER A 1 101 ? 5.648 -3.932 29.846 1.00 37.28 101 SER A CA 1
ATOM 731 C C . SER A 1 101 ? 5.705 -4.340 31.318 1.00 37.28 101 SER A C 1
ATOM 733 O O . SER A 1 101 ? 6.777 -4.635 31.846 1.00 37.28 101 SER A O 1
ATOM 735 N N . ASN A 1 102 ? 4.573 -4.268 32.013 1.00 33.62 102 ASN A N 1
ATOM 736 C CA . ASN A 1 102 ? 4.453 -4.825 33.349 1.00 33.62 102 ASN A CA 1
ATOM 737 C C . ASN A 1 102 ? 3.975 -6.276 33.216 1.00 33.62 102 ASN A C 1
ATOM 739 O O . ASN A 1 102 ? 2.808 -6.506 32.907 1.00 33.62 102 ASN A O 1
ATOM 743 N N . LYS A 1 103 ? 4.922 -7.177 33.505 1.00 33.66 103 LYS A N 1
ATOM 744 C CA . LYS A 1 103 ? 4.812 -8.621 33.756 1.00 33.66 103 LYS A CA 1
ATOM 745 C C . LYS A 1 103 ? 4.578 -9.558 32.571 1.00 33.66 103 LYS A C 1
ATOM 747 O O . LYS A 1 103 ? 3.483 -9.541 31.977 1.00 33.66 103 LYS A O 1
#